Protein AF-A0A8T4HX19-F1 (afdb_monomer)

pLDDT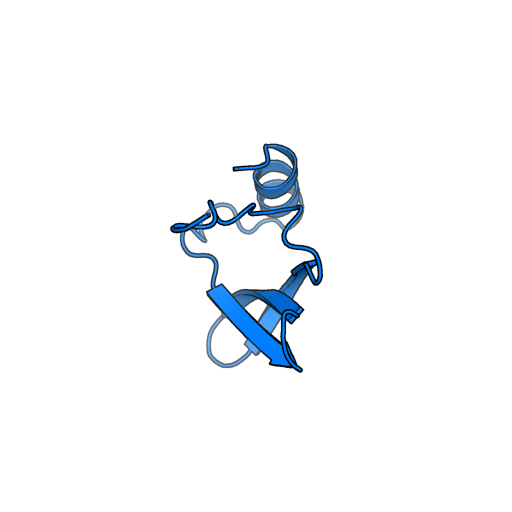: mean 72.97, std 10.55, range [49.75, 87.06]

Secondary structure (DSSP, 8-state):
--HHHHHHHHHTT-TT----EEEE-STT-EEEEEEETTEEEEEEEESS-SSS----S--

Sequence (59 aa):
PNKQALSRLDDLGIPDMTKIWKLRIGGAGRLWGVLVGHVFHILWWDPDHQVWPSKKKNT

Nearest PDB structures (foldseek):
  5tsh-assembly1_D  TM=4.780E-01  e=4.817E+00  Geobacter metallireducens GS-15
  5zfr-assembly1_A-2  TM=4.779E-01  e=4.817E+00  Geobacter sulfurreducens PCA
  5zfr-assembly1_B-2  TM=4.702E-01  e=4.505E+00  Geobacter sulfurreducens PCA
  5zfr-assembly1_C-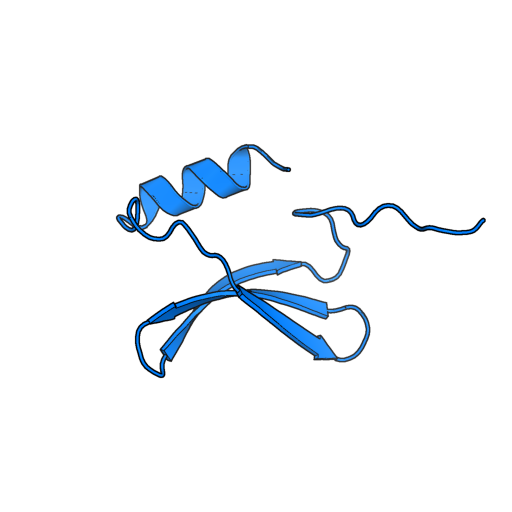2  TM=4.653E-01  e=5.151E+00  Geobacter sulfurreducens PCA
  5tsh-assembly1_B  TM=4.546E-01  e=6.733E+00  Geobacter metallireducens GS-15

Foldseek 3Di:
DDPVLLVLCVVVVNNVCPDKDWDDDDDQWTFIADCDPNDTGTDDICSPCPRHDDPDDDD

Solvent-accessible surface area (backbone atoms only — not comparable to full-atom values): 3825 Å² total; per-residue (Å²): 127,49,70,69,59,57,55,56,38,54,75,67,72,46,76,83,64,86,63,77,44,78,46,79,52,75,91,70,22,31,38,32,25,40,72,59,89,91,45,76,46,80,75,47,80,31,58,84,33,77,64,58,68,73,81,78,83,82,131

Mean predicted aligned error: 8.47 Å

Structure (mmCIF, N/CA/C/O backbone):
data_AF-A0A8T4HX19-F1
#
_entry.id   AF-A0A8T4HX19-F1
#
loop_
_atom_site.group_PDB
_atom_site.id
_atom_site.type_symbol
_atom_site.label_atom_id
_atom_site.label_alt_id
_atom_site.label_comp_id
_atom_site.label_asym_id
_atom_site.label_entity_id
_atom_site.label_seq_id
_atom_site.pdbx_PDB_ins_code
_atom_site.Cartn_x
_atom_site.Cartn_y
_atom_site.Cartn_z
_atom_site.occupancy
_atom_site.B_iso_or_equiv
_atom_site.auth_seq_id
_atom_site.auth_comp_id
_atom_site.auth_asym_id
_atom_site.auth_atom_id
_atom_site.pdbx_PDB_model_num
ATOM 1 N N . PRO A 1 1 ? 11.305 4.896 4.674 1.00 54.88 1 PRO A N 1
ATOM 2 C CA . PRO A 1 1 ? 9.915 5.409 4.603 1.00 54.88 1 PRO A CA 1
ATOM 3 C C . PRO A 1 1 ? 9.804 6.510 3.537 1.00 54.88 1 PRO A C 1
ATOM 5 O O . PRO A 1 1 ? 10.390 7.575 3.712 1.00 54.88 1 PRO A O 1
ATOM 8 N N . ASN A 1 2 ? 9.137 6.228 2.412 1.00 64.00 2 ASN A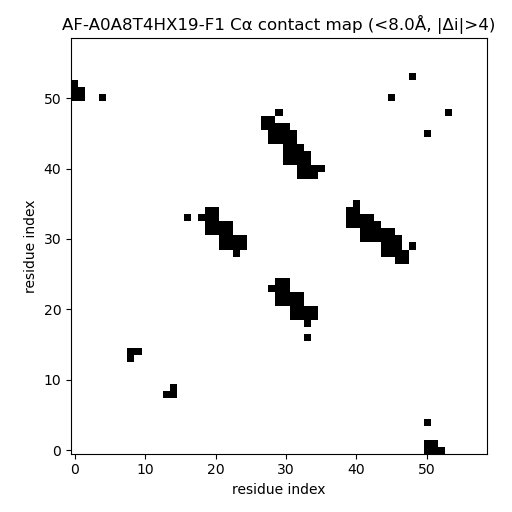 N 1
ATOM 9 C CA . ASN A 1 2 ? 8.891 7.217 1.358 1.00 64.00 2 ASN A CA 1
ATOM 10 C C . ASN A 1 2 ? 7.783 8.194 1.803 1.00 64.00 2 ASN A C 1
ATOM 12 O O . ASN A 1 2 ? 6.693 7.757 2.165 1.00 64.00 2 ASN A O 1
ATOM 16 N N . LYS A 1 3 ? 8.045 9.508 1.765 1.00 61.34 3 LYS A N 1
ATOM 17 C CA . LYS A 1 3 ? 7.056 10.549 2.104 1.00 61.34 3 LYS A CA 1
ATOM 18 C C . LYS A 1 3 ? 5.845 10.554 1.164 1.00 61.34 3 LYS A C 1
ATOM 20 O O . LYS A 1 3 ? 4.751 10.881 1.605 1.00 61.34 3 LYS A O 1
ATOM 25 N N . GLN A 1 4 ? 6.010 10.130 -0.090 1.00 65.62 4 GLN A N 1
ATOM 26 C CA . GLN A 1 4 ? 4.900 10.017 -1.045 1.00 65.62 4 GLN A CA 1
ATOM 27 C C . GLN A 1 4 ? 3.859 8.981 -0.613 1.00 65.62 4 GLN A C 1
ATOM 29 O O . GLN A 1 4 ? 2.690 9.109 -0.961 1.00 65.62 4 GLN A O 1
ATOM 34 N N . ALA A 1 5 ? 4.266 7.973 0.168 1.00 63.56 5 ALA A N 1
ATOM 35 C CA . ALA A 1 5 ? 3.324 6.994 0.687 1.00 63.56 5 ALA A CA 1
ATOM 36 C C . ALA A 1 5 ? 2.345 7.640 1.681 1.00 63.56 5 ALA A C 1
ATOM 38 O O . ALA A 1 5 ? 1.155 7.374 1.638 1.00 63.56 5 ALA A O 1
ATOM 39 N N . LEU A 1 6 ? 2.818 8.552 2.532 1.00 64.75 6 LEU A N 1
ATOM 40 C CA . LEU A 1 6 ? 1.946 9.250 3.480 1.00 64.75 6 LEU A CA 1
ATOM 41 C C . LEU A 1 6 ? 0.936 10.152 2.759 1.00 64.75 6 LEU A C 1
ATOM 43 O O . LEU A 1 6 ? -0.250 10.072 3.046 1.00 64.75 6 LEU A O 1
ATOM 47 N N . SER A 1 7 ? 1.379 10.897 1.741 1.00 67.44 7 SER A N 1
ATOM 48 C CA . SER A 1 7 ? 0.502 11.809 0.990 1.00 67.44 7 SER A CA 1
ATOM 49 C C . SER A 1 7 ? -0.682 11.100 0.321 1.00 67.44 7 SER A C 1
ATOM 51 O O . SER A 1 7 ? -1.787 11.621 0.308 1.00 67.44 7 SER A O 1
ATOM 53 N N . ARG A 1 8 ? -0.483 9.880 -0.195 1.00 68.25 8 ARG A N 1
ATOM 54 C CA . ARG A 1 8 ? -1.565 9.114 -0.837 1.00 68.25 8 ARG A CA 1
ATOM 55 C C . ARG A 1 8 ? -2.604 8.597 0.164 1.00 68.25 8 ARG A C 1
ATOM 57 O O . ARG A 1 8 ? -3.727 8.315 -0.234 1.00 68.25 8 ARG A O 1
ATOM 64 N N . LEU A 1 9 ? -2.229 8.405 1.431 1.00 65.81 9 LEU A N 1
ATOM 65 C CA . LEU A 1 9 ? -3.175 8.015 2.485 1.00 65.81 9 LEU A CA 1
ATOM 66 C C . LEU A 1 9 ? -4.109 9.178 2.831 1.00 65.81 9 LEU A C 1
ATOM 68 O O . LEU A 1 9 ? -5.308 8.949 2.994 1.00 65.81 9 LEU A O 1
ATOM 72 N N . ASP A 1 10 ? -3.571 10.401 2.864 1.00 68.31 10 ASP A N 1
ATOM 73 C CA . ASP A 1 10 ? -4.362 11.624 3.030 1.00 68.31 10 ASP A CA 1
ATOM 74 C C . ASP A 1 10 ? -5.337 11.812 1.855 1.00 68.31 10 ASP A C 1
ATOM 76 O O . ASP A 1 10 ? -6.530 12.024 2.076 1.00 68.31 10 ASP A O 1
ATOM 80 N N . ASP A 1 11 ? -4.871 11.622 0.613 1.00 68.50 11 ASP A N 1
ATOM 81 C CA . ASP A 1 11 ? -5.707 11.741 -0.596 1.00 68.50 11 ASP A CA 1
ATOM 82 C C . ASP A 1 11 ? -6.871 10.736 -0.639 1.00 68.50 11 ASP A C 1
ATOM 84 O O . ASP A 1 11 ? -7.911 10.995 -1.244 1.00 68.50 11 ASP A O 1
ATOM 88 N N . LEU A 1 12 ? -6.714 9.571 -0.005 1.00 67.81 12 LEU A N 1
ATOM 89 C CA . LEU A 1 12 ? -7.748 8.534 0.042 1.00 67.81 12 LEU A CA 1
ATOM 90 C C . LEU A 1 12 ? -8.802 8.784 1.128 1.00 67.81 12 LEU A C 1
ATOM 92 O O . LEU A 1 12 ? -9.755 8.011 1.226 1.00 67.81 12 LEU A O 1
ATOM 96 N N . GLY A 1 13 ? -8.659 9.844 1.931 1.00 63.25 13 GLY A N 1
ATOM 97 C CA . GLY A 1 13 ? -9.614 10.178 2.987 1.00 63.25 13 GLY A CA 1
ATOM 98 C C . GLY A 1 13 ? -9.634 9.154 4.122 1.00 63.25 13 GLY A C 1
ATOM 99 O O . GLY A 1 13 ? -10.641 9.027 4.816 1.00 63.25 13 GLY A O 1
ATOM 100 N N . ILE A 1 14 ? -8.528 8.424 4.320 1.00 64.31 14 ILE A N 1
ATOM 101 C CA . ILE A 1 14 ? -8.368 7.437 5.396 1.00 64.31 14 ILE A CA 1
ATOM 102 C C . ILE A 1 14 ? -7.243 7.869 6.363 1.00 64.31 14 ILE A C 1
ATOM 104 O O . ILE A 1 14 ? -6.280 7.123 6.563 1.00 64.31 14 ILE A O 1
ATOM 108 N N . PRO A 1 15 ? -7.317 9.064 6.978 1.00 55.97 15 PRO A N 1
ATOM 109 C CA . PRO A 1 15 ? -6.259 9.553 7.864 1.00 55.97 15 PRO A CA 1
ATOM 110 C C . PRO A 1 15 ? -6.139 8.728 9.160 1.00 55.97 15 PRO A C 1
ATOM 112 O O . PRO A 1 15 ? -5.062 8.645 9.745 1.00 55.97 15 PRO A O 1
ATOM 115 N N . ASP A 1 16 ? -7.221 8.069 9.592 1.00 57.53 16 ASP A N 1
ATOM 116 C CA . ASP A 1 16 ? -7.260 7.288 10.839 1.00 57.53 16 ASP A CA 1
ATOM 117 C C . ASP A 1 16 ? -6.649 5.881 10.724 1.00 57.53 16 ASP A C 1
ATOM 119 O O . ASP A 1 16 ? -6.397 5.211 11.735 1.00 57.53 16 ASP A O 1
ATOM 123 N N . MET A 1 17 ? -6.363 5.395 9.510 1.00 61.50 17 MET A N 1
ATOM 124 C CA . MET A 1 17 ? -5.717 4.092 9.348 1.00 61.50 17 MET A CA 1
ATOM 125 C C . MET A 1 17 ? -4.212 4.192 9.582 1.00 61.50 17 MET A C 1
ATOM 127 O O . MET A 1 17 ? -3.387 4.204 8.675 1.00 61.50 17 MET A O 1
ATOM 131 N N . THR A 1 18 ? -3.850 4.139 10.859 1.00 62.78 18 THR A N 1
ATOM 132 C CA . THR A 1 18 ? -2.468 4.052 11.356 1.00 62.78 18 THR A CA 1
ATOM 133 C C . THR A 1 18 ?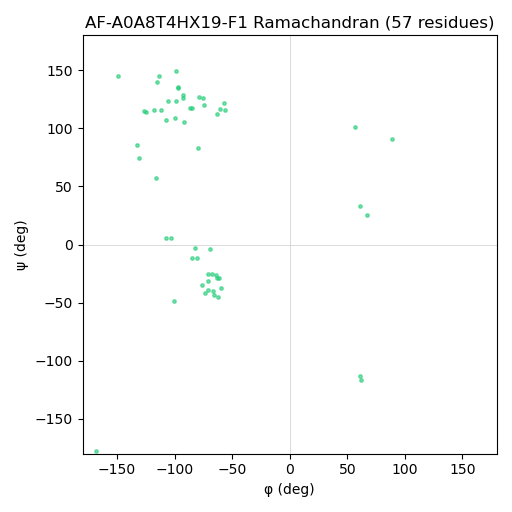 -1.778 2.714 11.059 1.00 62.78 18 THR A C 1
ATOM 135 O O . THR A 1 18 ? -0.596 2.544 11.368 1.0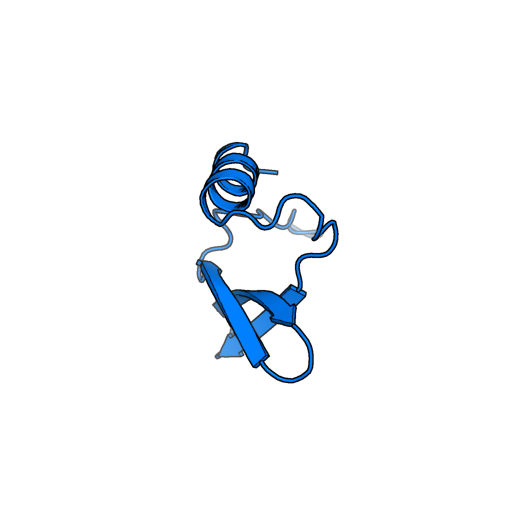0 62.78 18 THR A O 1
ATOM 138 N N . LYS A 1 19 ? -2.483 1.740 10.465 1.00 68.06 19 LYS A N 1
ATOM 139 C CA . LYS A 1 19 ? -1.958 0.399 10.170 1.00 68.06 19 LYS A CA 1
ATOM 140 C C . LYS A 1 19 ? -2.101 0.056 8.692 1.00 68.06 19 LYS A C 1
ATOM 142 O O . LYS A 1 19 ? -3.200 -0.167 8.194 1.00 68.06 19 LYS A O 1
ATOM 147 N N . ILE A 1 20 ? -0.957 -0.071 8.027 1.00 76.81 20 ILE A N 1
ATOM 148 C CA . ILE A 1 20 ? -0.848 -0.578 6.658 1.00 76.81 20 ILE A CA 1
ATOM 149 C C . ILE A 1 20 ? -0.486 -2.061 6.727 1.00 76.81 20 ILE A C 1
ATOM 151 O O . ILE A 1 20 ? 0.404 -2.472 7.475 1.00 76.81 20 ILE A O 1
ATOM 155 N N . TRP A 1 21 ? -1.162 -2.862 5.920 1.00 81.88 21 TRP A N 1
ATOM 156 C CA . TRP A 1 21 ? -0.931 -4.289 5.787 1.00 81.88 21 TRP A CA 1
ATOM 157 C C . TRP A 1 21 ? -0.070 -4.587 4.563 1.00 81.88 21 TRP A C 1
ATOM 159 O O . TRP A 1 21 ? -0.119 -3.894 3.546 1.00 81.88 21 TRP A O 1
ATOM 169 N N . LYS A 1 22 ? 0.717 -5.658 4.663 1.00 83.94 22 LYS A N 1
ATOM 170 C CA . LYS A 1 22 ? 1.570 -6.166 3.588 1.00 83.94 22 LYS A CA 1
ATOM 171 C C . LYS A 1 22 ? 1.121 -7.569 3.216 1.00 83.94 22 LYS A C 1
ATOM 173 O O . LYS A 1 22 ? 1.296 -8.492 4.012 1.00 83.94 22 LYS A O 1
ATOM 178 N N . LEU A 1 23 ? 0.644 -7.736 1.991 1.00 84.69 23 LEU A N 1
ATOM 179 C CA . LEU A 1 23 ? 0.420 -9.036 1.379 1.00 84.69 23 LEU A CA 1
ATOM 180 C C . LEU A 1 23 ? 1.622 -9.397 0.501 1.00 84.69 23 LEU A C 1
ATOM 182 O O . LEU A 1 23 ? 2.123 -8.571 -0.263 1.00 84.69 23 LEU A O 1
ATOM 186 N N . ARG A 1 24 ? 2.099 -10.637 0.601 1.00 84.25 24 ARG A N 1
ATOM 187 C CA . ARG A 1 24 ? 3.070 -11.174 -0.358 1.00 84.25 24 ARG A CA 1
ATOM 188 C C . ARG A 1 24 ? 2.315 -11.893 -1.462 1.00 84.25 24 ARG A C 1
ATOM 190 O O . ARG A 1 24 ? 1.535 -12.791 -1.164 1.00 84.25 24 ARG A O 1
ATOM 197 N N . ILE A 1 25 ? 2.579 -11.518 -2.708 1.00 82.06 25 ILE A N 1
ATOM 198 C CA . ILE A 1 25 ? 2.039 -12.198 -3.886 1.00 82.06 25 ILE A CA 1
ATOM 199 C C . ILE A 1 25 ? 3.214 -12.552 -4.785 1.00 82.06 25 ILE A C 1
ATOM 201 O O . ILE A 1 25 ? 3.873 -11.650 -5.283 1.00 82.06 25 ILE A O 1
ATOM 205 N N . GLY A 1 26 ? 3.460 -13.852 -4.973 1.00 70.31 26 GLY A N 1
ATOM 206 C CA . GLY A 1 26 ? 4.447 -14.380 -5.921 1.00 70.31 26 GLY A CA 1
ATOM 207 C C . GLY A 1 26 ? 5.884 -13.873 -5.714 1.00 70.31 26 GLY A C 1
ATOM 208 O O . GLY A 1 26 ? 6.253 -12.786 -6.150 1.00 70.31 26 GLY A O 1
ATOM 209 N N . GLY A 1 27 ? 6.746 -14.687 -5.098 1.00 80.56 27 GLY A N 1
ATOM 210 C CA . GLY A 1 27 ? 8.172 -14.367 -4.962 1.00 80.56 27 GLY A CA 1
ATOM 211 C C . GLY A 1 27 ? 8.438 -13.092 -4.148 1.00 80.56 27 GLY A C 1
ATOM 212 O O . GLY A 1 27 ? 8.158 -13.047 -2.948 1.00 80.56 27 GLY A O 1
ATOM 213 N N . ALA A 1 28 ? 9.021 -12.073 -4.791 1.00 75.31 28 ALA A N 1
ATOM 214 C CA . ALA A 1 28 ? 9.395 -10.800 -4.163 1.00 75.31 28 ALA A CA 1
ATOM 215 C C . ALA A 1 28 ? 8.251 -9.770 -4.098 1.00 75.31 28 ALA A C 1
ATOM 217 O O . ALA A 1 28 ? 8.366 -8.795 -3.357 1.00 75.31 28 ALA A O 1
ATOM 218 N N . GLY A 1 29 ? 7.141 -10.003 -4.804 1.00 82.06 29 GLY A N 1
ATOM 219 C CA . GLY A 1 29 ? 6.022 -9.072 -4.900 1.00 82.06 29 GLY A CA 1
ATOM 220 C C . GLY A 1 29 ? 5.414 -8.691 -3.550 1.00 82.06 29 GLY A C 1
ATOM 221 O O . GLY A 1 29 ? 4.931 -9.555 -2.807 1.00 82.06 29 GLY A O 1
ATOM 222 N N . ARG A 1 30 ? 5.402 -7.390 -3.225 1.00 86.31 30 ARG A N 1
ATOM 223 C CA . ARG A 1 30 ? 4.692 -6.853 -2.056 1.00 86.31 30 ARG A CA 1
ATOM 224 C C . ARG A 1 30 ? 3.52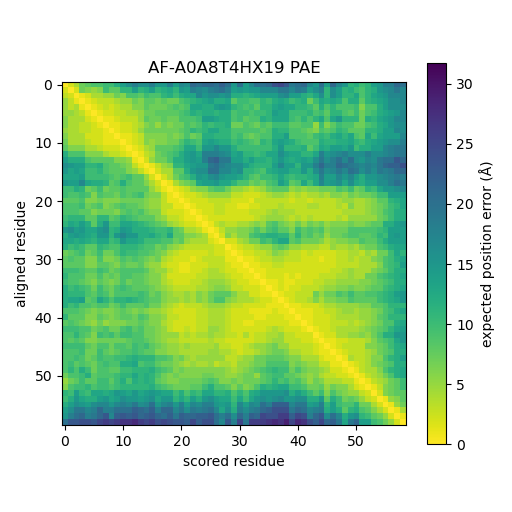0 -6.005 -2.506 1.00 86.31 30 ARG A C 1
ATOM 226 O O . ARG A 1 30 ? 3.691 -4.948 -3.102 1.00 86.31 30 ARG A O 1
ATOM 233 N N . LEU A 1 31 ? 2.326 -6.453 -2.162 1.00 87.06 31 LEU A N 1
ATOM 234 C CA . LEU A 1 31 ? 1.136 -5.632 -2.233 1.00 87.06 31 LEU A CA 1
ATOM 235 C C . LEU A 1 31 ? 0.949 -4.990 -0.870 1.00 87.06 31 LEU A C 1
ATOM 237 O O . LEU A 1 31 ? 0.945 -5.665 0.160 1.00 87.06 31 LEU A O 1
ATOM 241 N N . TRP A 1 32 ? 0.790 -3.687 -0.852 1.00 85.31 32 TRP A N 1
ATOM 242 C CA . TRP A 1 32 ? 0.485 -2.979 0.370 1.00 85.31 32 TRP A CA 1
ATOM 243 C C . TRP A 1 32 ? -0.908 -2.402 0.262 1.00 85.31 32 TRP A C 1
ATOM 245 O O . TRP A 1 32 ? -1.347 -1.959 -0.803 1.00 85.31 32 TRP A O 1
ATOM 255 N N . GLY A 1 33 ? -1.587 -2.390 1.390 1.00 85.69 33 GLY A N 1
ATOM 256 C CA . GLY A 1 33 ? -2.972 -1.998 1.426 1.00 85.69 33 GLY A CA 1
ATOM 257 C C . GLY A 1 33 ? -3.468 -1.795 2.836 1.00 85.69 33 GLY A C 1
ATOM 258 O O . GLY A 1 33 ? -2.728 -1.949 3.809 1.00 85.69 33 GLY A O 1
ATOM 259 N N . VAL A 1 34 ? -4.748 -1.488 2.933 1.00 85.06 34 VAL A N 1
ATOM 260 C CA . VAL A 1 34 ? -5.474 -1.476 4.195 1.00 85.06 34 VAL A CA 1
ATOM 261 C C . VAL A 1 34 ? -6.547 -2.550 4.171 1.00 85.06 34 VAL A C 1
ATOM 263 O O . VAL A 1 34 ? -7.189 -2.785 3.150 1.00 85.06 34 VAL A O 1
ATOM 266 N N . LEU A 1 35 ? -6.715 -3.231 5.301 1.00 82.31 35 LEU A N 1
ATOM 267 C CA . LEU A 1 35 ? -7.757 -4.230 5.478 1.00 82.31 35 LEU A CA 1
ATOM 268 C C . LEU A 1 35 ? -8.908 -3.576 6.245 1.00 82.31 35 LEU A C 1
ATOM 270 O O . LEU A 1 35 ? -8.760 -3.271 7.429 1.00 82.31 35 LEU A O 1
ATOM 274 N N . VAL A 1 36 ? -10.026 -3.340 5.562 1.00 82.12 36 VAL A N 1
ATOM 275 C CA . VAL A 1 36 ? -11.256 -2.800 6.154 1.00 82.12 36 VAL A CA 1
ATOM 276 C C . VAL A 1 36 ? -12.270 -3.939 6.210 1.00 82.12 36 VAL A C 1
ATOM 278 O O . VAL A 1 36 ? -12.767 -4.403 5.183 1.00 82.12 36 VAL A O 1
ATOM 281 N N . GLY A 1 37 ? -12.529 -4.453 7.413 1.00 83.94 37 GLY A N 1
ATOM 282 C CA . GLY A 1 37 ? -13.316 -5.675 7.589 1.00 83.94 37 GLY A CA 1
ATOM 283 C C . GLY A 1 37 ? -12.646 -6.872 6.905 1.00 83.94 37 GLY A C 1
ATOM 284 O O . GLY A 1 37 ? -11.566 -7.296 7.312 1.00 83.94 37 GLY A O 1
ATOM 285 N N . HIS A 1 38 ? -13.276 -7.394 5.851 1.00 86.12 38 HIS A N 1
ATOM 286 C CA . HIS A 1 38 ? -12.766 -8.515 5.047 1.00 86.12 38 HIS A CA 1
ATOM 287 C C . HIS A 1 38 ? -12.266 -8.093 3.657 1.00 86.12 38 HIS A C 1
ATOM 289 O O . HIS A 1 38 ? -11.917 -8.947 2.843 1.00 86.12 38 HIS A O 1
ATOM 295 N N . VAL A 1 39 ? -12.230 -6.787 3.374 1.00 84.56 39 VAL A N 1
ATOM 296 C CA . VAL A 1 39 ? -11.839 -6.246 2.070 1.00 84.56 39 VAL A CA 1
ATOM 297 C C . VAL A 1 39 ? -10.442 -5.650 2.158 1.00 84.56 39 VAL A C 1
ATOM 299 O O . VAL A 1 39 ? -10.167 -4.770 2.976 1.00 84.56 39 VAL A O 1
ATOM 302 N N . PHE A 1 40 ? -9.545 -6.141 1.304 1.00 85.00 40 PHE A N 1
ATOM 303 C CA . PHE A 1 40 ? -8.191 -5.615 1.186 1.00 85.00 40 PHE A CA 1
ATOM 304 C C . PHE A 1 40 ? -8.144 -4.536 0.102 1.00 85.00 40 PHE A C 1
ATOM 306 O O . PHE A 1 40 ? -8.174 -4.835 -1.092 1.00 85.00 40 PHE A O 1
ATOM 313 N N . HIS A 1 41 ? -8.057 -3.276 0.516 1.00 83.25 41 HIS A N 1
ATOM 314 C CA . HIS A 1 41 ? -7.915 -2.140 -0.386 1.00 83.25 41 HIS A CA 1
ATOM 315 C C . HIS A 1 41 ? -6.444 -1.936 -0.728 1.00 83.25 41 HIS A C 1
ATOM 317 O O . HIS A 1 41 ? -5.615 -1.661 0.141 1.00 83.25 41 HIS A O 1
ATOM 323 N N . ILE A 1 42 ? -6.120 -2.078 -2.008 1.00 84.94 42 ILE A N 1
ATOM 324 C CA . ILE A 1 42 ? -4.752 -1.992 -2.516 1.00 84.94 42 ILE A CA 1
ATOM 325 C C . ILE A 1 42 ? -4.346 -0.524 -2.636 1.00 84.94 42 ILE A C 1
ATOM 327 O O . ILE A 1 42 ? -5.023 0.259 -3.297 1.00 84.94 42 ILE A O 1
ATOM 331 N N . LEU A 1 43 ? -3.208 -0.171 -2.040 1.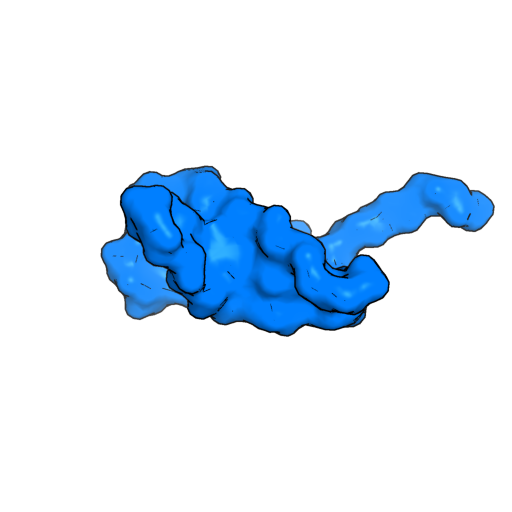00 80.25 43 LEU A N 1
ATOM 332 C CA . LEU A 1 43 ? -2.631 1.172 -2.116 1.00 80.25 43 LEU A CA 1
ATOM 333 C C . LEU A 1 43 ? -1.498 1.243 -3.139 1.00 80.25 43 LEU A C 1
ATOM 335 O O . LEU A 1 43 ? -1.479 2.138 -3.987 1.00 80.25 43 LEU A O 1
ATOM 339 N N . TRP A 1 44 ? -0.566 0.289 -3.063 1.00 80.31 44 TRP A N 1
ATOM 340 C CA . TRP A 1 44 ? 0.590 0.208 -3.954 1.00 80.31 44 TRP A CA 1
ATOM 341 C C . TRP 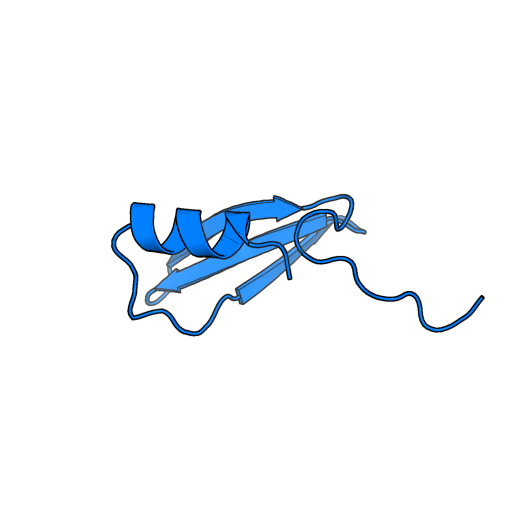A 1 44 ? 1.031 -1.239 -4.171 1.00 80.31 44 TRP A C 1
ATOM 343 O O . TRP A 1 44 ? 0.997 -2.085 -3.273 1.00 80.31 44 TRP A O 1
ATOM 353 N N . TRP A 1 45 ? 1.490 -1.486 -5.393 1.00 82.69 45 TRP A N 1
ATOM 354 C CA . TRP A 1 45 ? 2.221 -2.679 -5.784 1.00 82.69 45 TRP A CA 1
ATOM 355 C C . TRP A 1 45 ? 3.715 -2.359 -5.788 1.00 82.69 45 TRP A C 1
ATOM 357 O O . TRP A 1 45 ? 4.148 -1.413 -6.438 1.00 82.69 45 TRP A O 1
ATOM 367 N N . ASP A 1 46 ? 4.489 -3.125 -5.029 1.00 82.38 46 ASP A N 1
ATOM 368 C CA . ASP A 1 46 ? 5.905 -2.888 -4.762 1.00 82.38 46 ASP A CA 1
ATOM 369 C C . ASP A 1 46 ? 6.713 -4.176 -5.009 1.00 82.38 46 ASP A C 1
ATOM 371 O O . ASP A 1 46 ? 7.104 -4.864 -4.058 1.00 82.38 46 ASP A O 1
ATOM 375 N N . PRO A 1 47 ? 6.927 -4.559 -6.282 1.00 81.25 47 PRO A N 1
ATOM 376 C CA . PRO A 1 47 ? 7.680 -5.763 -6.628 1.00 81.25 47 PRO A CA 1
ATOM 377 C C . PRO A 1 47 ? 9.180 -5.622 -6.343 1.00 81.25 47 PRO A C 1
ATOM 379 O O . PRO A 1 47 ? 9.825 -6.596 -5.958 1.00 81.25 47 PRO A O 1
ATOM 382 N N . ASP A 1 48 ? 9.708 -4.401 -6.457 1.00 79.62 48 ASP A N 1
ATOM 383 C CA . ASP A 1 48 ? 11.140 -4.098 -6.341 1.00 79.62 48 ASP A CA 1
ATOM 384 C C . ASP A 1 48 ? 11.535 -3.473 -4.993 1.00 79.62 48 ASP A C 1
ATOM 386 O O . ASP A 1 48 ? 12.691 -3.104 -4.784 1.00 79.62 48 ASP A O 1
ATOM 390 N N . HIS A 1 49 ? 10.601 -3.368 -4.044 1.00 77.25 49 HIS A N 1
ATOM 391 C CA . HIS A 1 49 ? 10.827 -2.772 -2.722 1.00 77.25 49 HIS A CA 1
ATOM 392 C C . HIS A 1 49 ? 11.245 -1.288 -2.745 1.00 77.25 49 HIS A C 1
ATOM 394 O O . HIS A 1 49 ? 12.012 -0.844 -1.887 1.00 77.25 49 HIS A O 1
ATOM 400 N N . GLN A 1 50 ? 10.752 -0.508 -3.705 1.00 71.50 50 GLN A N 1
ATOM 401 C CA . GLN A 1 50 ? 11.058 0.918 -3.842 1.00 71.50 50 GLN A CA 1
ATOM 402 C C . GLN A 1 50 ? 10.304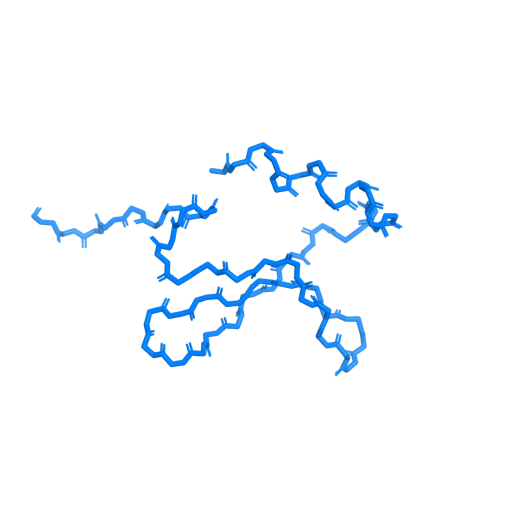 1.774 -2.816 1.00 71.50 50 GLN A C 1
ATOM 404 O O . GLN A 1 50 ? 10.845 2.756 -2.306 1.00 71.50 50 GLN A O 1
ATOM 409 N N . VAL A 1 51 ? 9.069 1.393 -2.468 1.00 69.75 51 VAL A N 1
ATOM 410 C CA . VAL A 1 51 ? 8.247 2.145 -1.500 1.00 69.75 51 VAL A CA 1
ATOM 411 C C . VAL A 1 51 ? 8.762 1.933 -0.077 1.00 69.75 51 VAL A C 1
ATOM 413 O O . VAL A 1 51 ? 8.868 2.879 0.715 1.00 69.75 51 VAL A O 1
ATOM 416 N N . TRP A 1 52 ? 9.128 0.690 0.244 1.00 71.19 52 TRP A N 1
ATOM 417 C CA . TRP A 1 52 ? 9.722 0.330 1.525 1.00 71.19 52 TRP A CA 1
ATOM 418 C C . TRP A 1 52 ? 10.969 -0.544 1.335 1.00 71.19 52 TRP A C 1
ATOM 420 O O . TRP A 1 52 ? 10.885 -1.780 1.417 1.00 71.19 52 TRP A O 1
ATOM 430 N N . PRO A 1 53 ? 12.144 0.082 1.134 1.00 67.19 53 PRO A N 1
ATOM 431 C CA . PRO A 1 53 ? 13.388 -0.650 0.977 1.00 67.19 53 PRO A CA 1
ATOM 432 C C . PRO A 1 53 ? 13.692 -1.417 2.262 1.00 67.19 53 PRO A C 1
ATOM 434 O O . PRO A 1 53 ? 13.960 -0.848 3.322 1.00 67.19 53 PRO A O 1
ATOM 437 N N . SER A 1 54 ? 13.627 -2.746 2.186 1.00 65.12 54 SER A N 1
ATOM 438 C CA . SER A 1 54 ? 14.118 -3.594 3.268 1.00 65.12 54 SER A CA 1
ATOM 439 C C . SER A 1 54 ? 15.639 -3.577 3.226 1.00 65.12 54 SER A C 1
ATOM 441 O O . SER A 1 54 ? 16.218 -4.003 2.227 1.00 65.12 54 SER A O 1
ATOM 443 N N . LYS A 1 55 ? 16.289 -3.120 4.305 1.00 62.22 55 LYS A N 1
ATOM 444 C CA . LYS A 1 55 ? 17.737 -3.297 4.467 1.00 62.22 55 LYS A CA 1
ATOM 445 C C . LYS A 1 55 ? 18.038 -4.793 4.361 1.00 62.22 55 LYS A C 1
ATOM 447 O O . LYS A 1 55 ? 17.553 -5.569 5.185 1.00 62.22 55 LYS A O 1
ATOM 452 N N . LYS A 1 56 ? 18.792 -5.205 3.339 1.00 62.19 56 LYS A N 1
ATOM 453 C CA . LYS A 1 56 ? 19.343 -6.561 3.282 1.00 62.19 56 LYS A CA 1
ATOM 454 C C . LYS A 1 56 ? 20.254 -6.717 4.506 1.00 62.19 56 LYS A C 1
ATOM 456 O O . LYS A 1 56 ? 21.201 -5.955 4.665 1.00 62.19 56 LYS A O 1
ATOM 461 N N . LYS A 1 57 ? 19.915 -7.637 5.411 1.00 55.28 57 LYS A N 1
ATOM 462 C CA . LYS A 1 57 ? 20.827 -8.125 6.452 1.00 55.28 57 LYS A CA 1
ATOM 463 C C . LYS A 1 57 ? 21.602 -9.262 5.781 1.00 55.28 57 LYS A C 1
ATOM 465 O O . LYS A 1 57 ? 20.957 -10.223 5.374 1.00 55.28 57 LYS A O 1
ATOM 470 N N . ASN A 1 58 ? 22.917 -9.113 5.650 1.00 50.16 58 ASN A N 1
ATOM 471 C CA . ASN A 1 58 ? 23.876 -10.002 4.970 1.00 50.16 58 ASN A CA 1
ATOM 472 C C . ASN A 1 58 ? 24.078 -9.725 3.470 1.00 50.16 58 ASN A C 1
ATOM 474 O O . ASN A 1 58 ? 23.410 -10.291 2.606 1.00 50.16 58 ASN A O 1
ATOM 478 N N . THR A 1 59 ? 25.059 -8.872 3.196 1.00 49.75 59 THR A N 1
ATOM 479 C CA . THR A 1 59 ? 26.197 -9.233 2.335 1.00 49.75 59 THR A CA 1
ATOM 480 C C . THR A 1 59 ? 27.433 -9.221 3.208 1.00 49.75 59 THR A C 1
ATOM 482 O O . THR A 1 59 ? 27.471 -8.319 4.080 1.00 49.75 59 THR A O 1
#

Radius of gyration: 12.47 Å; Cα contacts (8 Å, |Δi|>4): 67; chains: 1; bounding box: 40×26×18 Å